Protein AF-A0A2S7CIN4-F1 (afdb_monomer_lite)

Sequence (73 aa):
MRGRGFKKCKLITTYSNQCIALAWPSVKGKPASTGLAQDESYAKTRAVNNCNESGGDCKAVYSACSKPAFFRY

Radius of gyration: 15.16 Å; chains: 1; bounding box: 34×44×40 Å

InterPro domains:
  IPR025240 Domain of unknown function DUF4189 [PF13827] (5-65)

Foldseek 3Di:
DDDPPPPPDDDPDDDDCWKKWWKDAPDPPFDIFMAIGNDQVNRQVRRQVVCCVGPNRIGTPDMDTDDDDDDDD

Organism: NCBI:txid56457

Structure (mmCIF, N/CA/C/O backbone):
data_AF-A0A2S7CIN4-F1
#
_entry.id   AF-A0A2S7CIN4-F1
#
loop_
_atom_site.group_PDB
_atom_site.id
_atom_site.type_symbol
_atom_site.label_atom_id
_atom_site.label_alt_id
_atom_site.label_comp_id
_atom_site.label_asym_id
_atom_site.label_entity_id
_atom_site.label_seq_id
_atom_site.pdbx_PDB_ins_code
_atom_site.Cartn_x
_atom_site.Cartn_y
_atom_site.Cartn_z
_atom_site.occupancy
_atom_site.B_iso_or_equiv
_atom_site.auth_seq_id
_atom_site.auth_comp_id
_atom_site.auth_asym_id
_atom_site.auth_atom_id
_atom_site.pdbx_PDB_model_num
ATOM 1 N N . MET A 1 1 ? -14.948 -32.538 -2.711 1.00 39.50 1 MET A N 1
ATOM 2 C CA . MET A 1 1 ? -14.941 -31.088 -2.410 1.00 39.50 1 MET A CA 1
ATOM 3 C C . MET A 1 1 ? -13.560 -30.512 -2.721 1.00 39.50 1 MET A C 1
ATOM 5 O O . MET A 1 1 ? -12.614 -30.835 -2.023 1.00 39.50 1 MET A O 1
ATOM 9 N N . ARG A 1 2 ? -13.398 -29.719 -3.787 1.00 46.44 2 ARG A N 1
ATOM 10 C CA . ARG A 1 2 ? -12.158 -28.962 -4.056 1.00 46.44 2 ARG A CA 1
ATOM 11 C C . ARG A 1 2 ? -12.531 -27.491 -4.174 1.00 46.44 2 ARG A C 1
ATOM 13 O O . ARG A 1 2 ? -12.752 -26.983 -5.269 1.00 46.44 2 ARG A O 1
ATOM 20 N N . GLY A 1 3 ? -12.660 -26.831 -3.025 1.00 47.41 3 GLY A N 1
ATOM 21 C CA . GLY A 1 3 ? -12.702 -25.377 -2.996 1.00 47.41 3 GLY A CA 1
ATOM 22 C C . GLY A 1 3 ? -11.398 -24.876 -3.604 1.00 47.41 3 GLY A C 1
ATOM 23 O O . GLY A 1 3 ? -10.323 -25.173 -3.087 1.00 47.41 3 GLY A O 1
ATOM 24 N N . ARG A 1 4 ? -11.474 -24.167 -4.732 1.00 54.66 4 ARG A N 1
ATOM 25 C CA . ARG A 1 4 ? -10.346 -23.393 -5.259 1.00 54.66 4 ARG A CA 1
ATOM 26 C C . ARG A 1 4 ? -10.149 -22.217 -4.305 1.00 54.66 4 ARG A C 1
ATOM 28 O O . ARG A 1 4 ? -10.599 -21.113 -4.586 1.00 54.66 4 ARG A O 1
ATOM 35 N N . GLY A 1 5 ? -9.579 -22.497 -3.132 1.00 55.41 5 GLY A N 1
ATOM 36 C CA . GLY A 1 5 ? -9.240 -21.496 -2.133 1.00 55.41 5 GLY A CA 1
ATOM 37 C C . GLY A 1 5 ? -8.385 -20.441 -2.810 1.00 55.41 5 GLY A C 1
ATOM 38 O O . GLY A 1 5 ? -7.333 -20.754 -3.372 1.00 55.41 5 GLY A O 1
ATOM 39 N N . PHE A 1 6 ? -8.909 -19.221 -2.857 1.00 55.53 6 PHE A N 1
ATOM 40 C CA . PHE A 1 6 ? -8.288 -18.094 -3.525 1.00 55.53 6 PHE A CA 1
ATOM 41 C C . PHE A 1 6 ? -6.829 -17.973 -3.061 1.00 55.53 6 PHE A C 1
ATOM 43 O O . PHE A 1 6 ? -6.526 -18.069 -1.871 1.00 55.53 6 PHE A O 1
ATOM 50 N N . LYS A 1 7 ? -5.924 -17.862 -4.034 1.00 59.06 7 LYS A N 1
ATOM 51 C CA . LYS A 1 7 ? -4.465 -17.848 -3.879 1.00 59.06 7 LYS A CA 1
ATOM 52 C C . LYS A 1 7 ? -4.047 -16.996 -2.673 1.00 59.06 7 LYS A C 1
ATOM 54 O O . LYS A 1 7 ? -4.261 -15.795 -2.714 1.00 59.06 7 LYS A O 1
ATOM 59 N N . LYS A 1 8 ? -3.448 -17.627 -1.650 1.00 66.81 8 LYS A N 1
ATOM 60 C CA . LYS A 1 8 ? -2.690 -17.035 -0.523 1.00 66.81 8 LYS A CA 1
ATOM 61 C C . LYS A 1 8 ? -2.876 -15.514 -0.365 1.00 66.81 8 LYS A C 1
ATOM 63 O O . LYS A 1 8 ? -1.955 -14.751 -0.658 1.00 66.81 8 LYS A O 1
ATOM 68 N N . CYS A 1 9 ? -4.051 -15.067 0.081 1.00 73.31 9 CYS A N 1
ATOM 69 C CA . CYS A 1 9 ? -4.221 -13.673 0.479 1.00 73.31 9 CYS A CA 1
ATOM 70 C C . CYS A 1 9 ? -3.236 -13.396 1.619 1.00 73.31 9 CYS A C 1
ATOM 72 O O . CYS A 1 9 ? -3.266 -14.082 2.641 1.00 73.31 9 CYS A O 1
ATOM 74 N N . LYS A 1 10 ? -2.335 -12.432 1.429 1.00 76.19 10 LYS A N 1
ATOM 75 C CA . LYS A 1 10 ? -1.383 -12.017 2.457 1.00 76.19 10 LYS A CA 1
ATOM 76 C C . LYS A 1 10 ? -1.833 -10.680 3.019 1.00 76.19 10 LYS A C 1
ATOM 78 O O . LYS A 1 10 ? -2.110 -9.751 2.263 1.00 76.19 10 LYS A O 1
ATOM 83 N N . LEU A 1 11 ? -1.876 -10.594 4.342 1.00 80.31 11 LEU A N 1
ATOM 84 C CA . LEU A 1 11 ? -2.031 -9.326 5.033 1.00 80.31 11 LEU A CA 1
ATOM 85 C C . LEU A 1 11 ? -0.810 -8.456 4.703 1.00 80.31 11 LEU A C 1
ATOM 87 O O . LEU A 1 11 ? 0.318 -8.805 5.051 1.00 80.31 11 LEU A O 1
ATOM 91 N N . ILE A 1 12 ? -1.035 -7.371 3.968 1.00 80.81 12 ILE A N 1
ATOM 92 C CA . ILE A 1 12 ? 0.021 -6.436 3.556 1.00 80.81 12 ILE A CA 1
ATOM 93 C C . ILE A 1 12 ? 0.282 -5.390 4.636 1.00 80.81 12 ILE A C 1
ATOM 95 O O . ILE A 1 12 ? 1.435 -5.045 4.866 1.00 80.81 12 ILE A O 1
ATOM 99 N N . THR A 1 13 ? -0.765 -4.912 5.315 1.00 83.75 13 THR A N 1
ATOM 100 C CA . THR A 1 13 ? -0.638 -3.980 6.440 1.00 83.75 13 THR A CA 1
ATOM 101 C C . THR A 1 13 ? -1.953 -3.865 7.222 1.00 83.75 13 THR A C 1
ATOM 103 O O . THR A 1 13 ? -3.018 -4.241 6.725 1.00 83.75 13 THR A O 1
ATOM 106 N N . THR A 1 14 ? -1.874 -3.323 8.434 1.00 86.00 14 THR A N 1
ATOM 107 C CA . THR A 1 14 ? -2.999 -3.009 9.328 1.00 86.00 14 THR A CA 1
ATOM 108 C C . THR A 1 14 ? -2.841 -1.591 9.848 1.00 86.00 14 THR A C 1
ATOM 110 O O . THR A 1 14 ? -1.719 -1.143 10.070 1.00 86.00 14 THR A O 1
ATOM 113 N N . TYR A 1 15 ? -3.949 -0.892 10.076 1.00 86.00 15 TYR A N 1
ATOM 114 C CA . TYR A 1 15 ? -3.949 0.501 10.513 1.00 86.00 15 TYR A CA 1
ATOM 115 C C . TYR A 1 15 ? -5.011 0.723 11.591 1.00 86.00 15 TYR A C 1
ATOM 117 O O . TYR A 1 15 ? -6.062 0.086 11.571 1.00 86.00 15 TYR A O 1
ATOM 125 N N . SER A 1 16 ? -4.723 1.614 12.537 1.00 85.69 16 SER A N 1
ATOM 126 C CA . SER A 1 16 ? -5.629 2.004 13.619 1.00 85.69 16 SER A CA 1
ATOM 127 C C . SER A 1 16 ? -5.448 3.490 13.896 1.00 85.69 16 SER A C 1
ATOM 129 O O . SER A 1 16 ? -4.317 3.973 13.886 1.00 85.69 16 SER A O 1
ATOM 131 N N . ASN A 1 17 ? -6.551 4.217 14.098 1.00 86.81 17 ASN A N 1
ATOM 132 C CA . ASN A 1 17 ? -6.564 5.675 14.311 1.00 86.81 17 ASN A CA 1
ATOM 133 C C . ASN A 1 17 ? -5.840 6.484 13.217 1.00 86.81 17 ASN 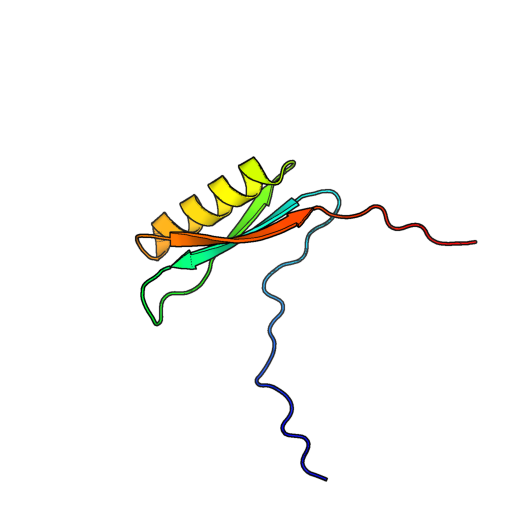A C 1
ATOM 135 O O . ASN A 1 17 ? -5.362 7.588 13.462 1.00 86.81 17 ASN A O 1
ATOM 139 N N . GLN A 1 18 ? -5.717 5.916 12.018 1.00 89.88 18 GLN A N 1
ATOM 140 C CA . GLN A 1 18 ? -4.976 6.486 10.896 1.00 89.88 18 GLN A CA 1
ATOM 141 C C . GLN A 1 18 ? -5.669 6.148 9.575 1.00 89.88 18 GLN A C 1
ATOM 143 O O . GLN A 1 18 ? -6.569 5.305 9.515 1.00 89.88 18 GLN A O 1
ATOM 148 N N . CYS A 1 19 ? -5.233 6.805 8.511 1.00 92.31 19 CYS A N 1
ATOM 149 C CA . CYS A 1 19 ? -5.593 6.510 7.139 1.00 92.31 19 CYS A CA 1
ATOM 150 C C . CYS A 1 19 ? -4.503 5.707 6.436 1.00 92.31 19 CYS A C 1
ATOM 152 O O . CYS A 1 19 ? -3.311 5.836 6.714 1.00 92.31 19 CYS A O 1
ATOM 154 N N . ILE A 1 20 ? -4.941 4.886 5.491 1.00 93.56 20 ILE A N 1
ATOM 155 C CA . ILE A 1 20 ? -4.122 4.055 4.629 1.00 93.56 20 ILE A CA 1
ATOM 156 C C . ILE A 1 20 ? -4.353 4.428 3.166 1.00 93.56 20 ILE A C 1
ATOM 158 O O . ILE A 1 20 ? -5.473 4.731 2.758 1.00 93.56 20 ILE A O 1
ATOM 162 N N . ALA A 1 21 ? -3.306 4.331 2.355 1.00 94.81 21 ALA A N 1
ATOM 163 C CA . ALA A 1 21 ? -3.423 4.253 0.908 1.00 94.81 21 ALA A CA 1
ATOM 164 C C . ALA A 1 21 ? -2.528 3.148 0.339 1.00 94.81 21 ALA A C 1
ATOM 166 O O . ALA A 1 21 ? -1.480 2.830 0.899 1.00 94.81 21 ALA A O 1
ATOM 167 N N . LEU A 1 22 ? -2.947 2.571 -0.784 1.00 91.25 22 LEU A N 1
ATOM 168 C CA . LEU A 1 22 ? -2.177 1.636 -1.596 1.00 91.25 22 LEU A CA 1
ATOM 169 C C . LEU A 1 22 ? -1.823 2.329 -2.909 1.00 91.25 22 LEU A C 1
ATOM 171 O O . LEU A 1 22 ? -2.715 2.797 -3.620 1.00 91.25 22 LEU A O 1
ATOM 175 N N . ALA A 1 23 ? -0.542 2.346 -3.251 1.00 90.94 23 ALA A N 1
ATOM 176 C CA . ALA A 1 23 ? -0.063 2.753 -4.558 1.00 90.94 23 ALA A CA 1
ATOM 177 C C . ALA A 1 23 ? 0.443 1.536 -5.328 1.00 90.94 23 ALA A C 1
ATOM 179 O O . ALA A 1 23 ? 1.163 0.696 -4.783 1.00 90.94 23 ALA A O 1
ATOM 180 N N . TRP A 1 24 ? 0.057 1.448 -6.598 1.00 87.19 24 TRP A N 1
ATOM 181 C CA . TRP A 1 24 ? 0.486 0.382 -7.492 1.00 87.19 24 TRP A CA 1
ATOM 182 C C . TRP A 1 24 ? 1.214 0.986 -8.702 1.00 87.19 24 TRP A C 1
ATOM 184 O O . TRP A 1 24 ? 0.718 1.952 -9.291 1.00 87.19 24 TRP A O 1
ATOM 194 N N . PRO A 1 25 ? 2.383 0.447 -9.085 1.00 85.62 25 PRO A N 1
ATOM 195 C CA . PRO A 1 25 ? 3.078 0.852 -10.305 1.00 85.62 25 PRO A CA 1
ATOM 196 C C . PRO A 1 25 ? 2.308 0.422 -11.557 1.00 85.62 25 PRO A C 1
ATOM 198 O O . PRO A 1 25 ? 1.806 -0.697 -11.636 1.00 85.62 25 PRO A O 1
ATOM 201 N N . SER A 1 26 ? 2.289 1.259 -12.595 1.00 79.75 26 SER A N 1
ATOM 202 C CA . SER A 1 26 ? 1.672 0.877 -13.882 1.00 79.75 26 SER A CA 1
ATOM 203 C C . SER A 1 26 ? 2.431 -0.262 -14.593 1.00 79.75 26 SER A C 1
ATOM 205 O O . SER A 1 26 ? 1.922 -0.879 -15.528 1.00 79.75 26 SER A O 1
ATOM 207 N N . VAL A 1 27 ? 3.651 -0.567 -14.136 1.00 76.88 27 VAL A N 1
ATOM 208 C CA . VAL A 1 27 ? 4.518 -1.621 -14.671 1.00 76.88 27 VAL A CA 1
ATOM 209 C C . VAL A 1 27 ? 4.174 -2.979 -14.054 1.00 76.88 27 VAL A C 1
ATOM 211 O O . VAL A 1 27 ? 4.242 -3.189 -12.841 1.00 76.88 27 VAL A O 1
ATOM 214 N N . LYS A 1 28 ? 3.856 -3.946 -14.917 1.00 71.56 28 LYS A N 1
ATOM 215 C CA . LYS A 1 28 ? 3.514 -5.318 -14.526 1.00 71.56 28 LYS A CA 1
ATOM 216 C C . LYS A 1 28 ? 4.715 -6.012 -13.866 1.00 71.56 28 LYS A C 1
ATOM 218 O O . LYS A 1 28 ? 5.793 -6.069 -14.443 1.00 71.56 28 LYS A O 1
ATOM 223 N N . GLY A 1 29 ? 4.512 -6.573 -12.672 1.00 72.50 29 GLY A N 1
ATOM 224 C CA . GLY A 1 29 ? 5.530 -7.340 -11.934 1.00 72.50 29 GLY A CA 1
ATOM 225 C C . GLY A 1 29 ? 6.274 -6.565 -10.842 1.00 72.50 29 GLY A C 1
ATOM 226 O O . GLY A 1 29 ? 7.021 -7.174 -10.081 1.00 72.50 29 GLY A O 1
ATOM 227 N N . LYS A 1 30 ? 6.046 -5.253 -10.711 1.00 79.56 30 LYS A N 1
ATOM 228 C CA . LYS A 1 30 ? 6.568 -4.459 -9.592 1.00 79.56 30 LYS A CA 1
ATOM 229 C C . LYS A 1 30 ? 5.641 -4.558 -8.363 1.00 79.56 30 LYS A C 1
ATOM 231 O O . LYS A 1 30 ? 4.420 -4.645 -8.532 1.00 79.56 30 LYS A O 1
ATOM 236 N N . PRO A 1 31 ? 6.196 -4.568 -7.136 1.00 79.38 31 PRO A N 1
ATOM 237 C CA . PRO A 1 31 ? 5.400 -4.643 -5.915 1.00 79.38 31 PRO A CA 1
ATOM 238 C C . PRO A 1 31 ? 4.612 -3.348 -5.681 1.00 79.38 31 PRO A C 1
ATOM 240 O O . PRO A 1 31 ? 5.085 -2.256 -5.990 1.00 79.38 31 PRO A O 1
ATOM 243 N N . ALA A 1 32 ? 3.413 -3.480 -5.113 1.00 86.12 32 ALA A N 1
ATOM 244 C CA . ALA A 1 32 ? 2.650 -2.350 -4.594 1.00 86.12 32 ALA A CA 1
ATOM 245 C C . ALA A 1 32 ? 3.246 -1.863 -3.267 1.00 86.12 32 ALA A C 1
ATOM 247 O O . ALA A 1 32 ? 3.841 -2.649 -2.527 1.00 86.12 32 ALA A O 1
ATOM 248 N N . SER A 1 33 ? 3.027 -0.590 -2.945 1.00 88.88 33 SER A N 1
ATOM 249 C CA . SER A 1 33 ? 3.434 -0.000 -1.670 1.00 88.88 33 SER A CA 1
ATOM 250 C C . SER A 1 33 ? 2.239 0.577 -0.924 1.00 88.88 33 SER A C 1
ATOM 252 O O . SER A 1 33 ? 1.257 1.016 -1.526 1.00 88.88 33 SER A O 1
ATOM 254 N N . THR A 1 34 ? 2.315 0.573 0.402 1.00 91.38 34 THR A N 1
ATOM 255 C CA . THR A 1 34 ? 1.291 1.143 1.283 1.00 91.38 34 THR A CA 1
ATOM 256 C C . THR A 1 34 ? 1.837 2.360 2.016 1.00 91.38 34 THR A C 1
ATOM 258 O O . THR A 1 34 ? 2.990 2.366 2.446 1.00 91.38 34 THR A O 1
ATOM 261 N N . GLY A 1 35 ? 0.993 3.368 2.212 1.00 91.25 35 GLY A N 1
ATOM 262 C CA . GLY A 1 35 ? 1.283 4.556 3.009 1.00 91.25 35 GLY A CA 1
ATOM 263 C C . GLY A 1 35 ? 0.284 4.697 4.149 1.00 91.25 35 GLY A C 1
ATOM 264 O O . GLY A 1 35 ? -0.914 4.540 3.932 1.00 91.25 35 GLY A O 1
ATOM 265 N N . LEU A 1 36 ? 0.784 4.997 5.350 1.00 92.19 36 LEU A N 1
ATOM 266 C CA . LEU A 1 36 ? -0.022 5.313 6.531 1.00 92.19 36 LEU A CA 1
ATOM 267 C C . LEU A 1 36 ? 0.173 6.781 6.911 1.00 92.19 36 LEU A C 1
ATOM 269 O O . LEU A 1 36 ? 1.315 7.255 6.961 1.00 92.19 36 LEU A O 1
ATOM 273 N N . ALA A 1 37 ? -0.915 7.492 7.185 1.00 92.00 37 ALA A N 1
ATOM 274 C CA . ALA A 1 37 ? -0.871 8.880 7.637 1.00 92.00 37 ALA A CA 1
ATOM 275 C C . ALA A 1 37 ? -2.119 9.266 8.440 1.00 92.00 37 ALA A C 1
ATOM 277 O O . ALA A 1 37 ? -3.057 8.485 8.548 1.00 92.00 37 ALA A O 1
ATOM 278 N N . GLN A 1 38 ? -2.121 10.474 9.005 1.00 89.69 38 GLN A N 1
ATOM 279 C CA . GLN A 1 38 ? -3.264 11.019 9.746 1.00 89.69 38 GLN A CA 1
ATOM 280 C C . GLN A 1 38 ? -4.458 11.312 8.826 1.00 89.69 38 GLN A C 1
ATOM 282 O O . GLN A 1 38 ? -5.586 11.018 9.203 1.00 89.69 38 GLN A O 1
ATOM 287 N N . ASP A 1 39 ? -4.194 11.771 7.599 1.00 89.25 39 ASP A N 1
ATOM 288 C CA . ASP A 1 39 ? -5.217 12.037 6.585 1.00 89.25 39 ASP A CA 1
ATOM 289 C C . ASP A 1 39 ? -5.025 11.199 5.325 1.00 89.25 39 ASP A C 1
ATOM 291 O O . ASP A 1 39 ? -3.922 10.762 4.981 1.00 89.25 39 ASP A O 1
ATOM 295 N N . GLU A 1 40 ? -6.108 11.049 4.569 1.00 88.62 40 GLU A N 1
ATOM 296 C CA . GLU A 1 40 ? -6.121 10.297 3.319 1.00 88.62 40 GLU A CA 1
ATOM 297 C C . GLU A 1 40 ? -5.164 10.882 2.265 1.00 88.62 40 GLU A C 1
ATOM 299 O O . GLU A 1 40 ? -4.465 10.133 1.580 1.00 88.62 40 GLU A O 1
ATOM 304 N N . SER A 1 41 ? -5.080 12.212 2.159 1.00 90.31 41 SER A N 1
ATOM 305 C CA . SER A 1 41 ? -4.181 12.897 1.220 1.00 90.31 41 SER A CA 1
ATOM 306 C C . SER A 1 41 ? -2.714 12.614 1.537 1.00 90.31 41 SER A C 1
ATOM 308 O O . SER A 1 41 ? -1.955 12.217 0.654 1.00 90.31 41 SER A O 1
ATOM 310 N N . TYR A 1 42 ? -2.323 12.730 2.80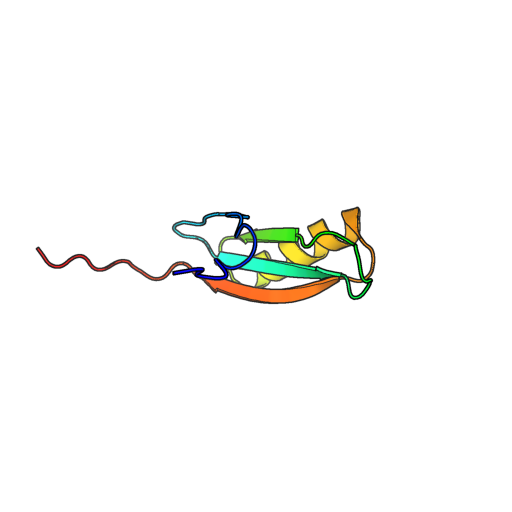9 1.00 92.81 42 TYR A N 1
ATOM 311 C CA . TYR A 1 42 ? -0.968 12.389 3.243 1.00 92.81 42 TYR A CA 1
ATOM 312 C C . TYR A 1 42 ? -0.676 10.896 3.061 1.00 92.81 42 TYR A C 1
ATOM 314 O O . TYR A 1 42 ? 0.431 10.538 2.658 1.00 92.81 42 TYR A O 1
ATOM 322 N N . ALA A 1 43 ? -1.661 10.020 3.291 1.00 92.88 43 ALA A N 1
ATOM 323 C CA . ALA A 1 43 ? -1.502 8.583 3.096 1.00 92.88 43 ALA A CA 1
ATOM 324 C C . ALA A 1 43 ? -1.246 8.254 1.618 1.00 92.88 43 ALA A C 1
ATOM 326 O O . ALA A 1 43 ? -0.339 7.475 1.321 1.00 92.88 43 ALA A O 1
ATOM 327 N N . LYS A 1 44 ? -1.977 8.896 0.692 1.00 92.25 44 LYS A N 1
ATOM 328 C CA . LYS A 1 44 ? -1.775 8.772 -0.763 1.00 92.25 44 LYS A CA 1
ATOM 329 C C . LYS A 1 44 ? -0.392 9.248 -1.183 1.00 92.25 44 LYS A C 1
ATOM 331 O O . LYS A 1 44 ? 0.316 8.491 -1.843 1.00 92.25 44 LYS A O 1
ATOM 336 N N . THR A 1 45 ? 0.011 10.448 -0.766 1.00 92.62 45 THR A N 1
ATOM 337 C CA . THR A 1 45 ? 1.343 10.993 -1.075 1.00 92.62 45 THR A CA 1
ATOM 338 C C . THR A 1 45 ? 2.437 10.061 -0.570 1.00 92.62 45 THR A C 1
ATOM 340 O O . THR A 1 45 ? 3.357 9.729 -1.310 1.00 92.62 45 THR A O 1
ATOM 343 N N . ARG A 1 46 ? 2.302 9.554 0.660 1.00 92.31 46 ARG A N 1
ATOM 344 C CA . ARG A 1 46 ? 3.264 8.613 1.237 1.00 92.31 46 ARG A CA 1
ATOM 345 C C . ARG A 1 46 ? 3.303 7.288 0.477 1.00 92.31 46 ARG A C 1
ATOM 347 O O . ARG A 1 46 ? 4.385 6.791 0.194 1.00 92.31 46 ARG A O 1
ATOM 354 N N . ALA A 1 47 ? 2.148 6.731 0.112 1.00 91.69 47 ALA A N 1
ATOM 355 C CA . ALA A 1 47 ? 2.075 5.489 -0.655 1.00 91.69 47 ALA A CA 1
ATOM 356 C C . ALA A 1 47 ? 2.731 5.637 -2.036 1.00 91.69 47 ALA A C 1
ATOM 358 O O . ALA A 1 47 ? 3.507 4.772 -2.439 1.00 91.69 47 ALA A O 1
ATOM 359 N N . VAL A 1 48 ? 2.447 6.737 -2.742 1.00 90.62 48 VAL A N 1
ATOM 360 C CA . VAL A 1 48 ? 3.026 7.033 -4.060 1.00 90.62 48 VAL A CA 1
ATOM 361 C C . VAL A 1 48 ? 4.528 7.271 -3.953 1.00 90.62 48 VAL A C 1
ATOM 363 O O . VAL A 1 48 ? 5.266 6.654 -4.710 1.00 90.62 48 VAL A O 1
ATOM 366 N N . ASN A 1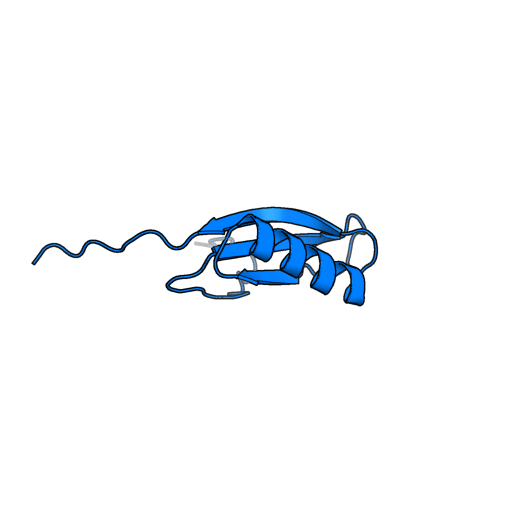 49 ? 4.996 8.062 -2.984 1.00 90.62 49 ASN A N 1
ATOM 367 C CA . ASN A 1 49 ? 6.427 8.305 -2.778 1.00 90.62 49 ASN A CA 1
ATOM 368 C C . ASN A 1 49 ? 7.186 7.000 -2.501 1.00 90.62 49 ASN A C 1
ATOM 370 O O . ASN A 1 49 ? 8.131 6.684 -3.219 1.00 90.62 49 ASN A O 1
ATOM 374 N N . ASN A 1 50 ? 6.705 6.187 -1.554 1.00 88.25 50 ASN A N 1
ATOM 375 C CA . ASN A 1 50 ? 7.310 4.888 -1.238 1.00 88.25 50 ASN A CA 1
ATOM 376 C C . ASN A 1 50 ? 7.329 3.947 -2.458 1.00 88.25 50 ASN A C 1
ATOM 378 O O . ASN A 1 50 ? 8.228 3.124 -2.627 1.00 88.25 50 ASN A O 1
ATOM 382 N N . CYS A 1 51 ? 6.293 4.018 -3.294 1.00 87.06 51 CYS A N 1
ATOM 383 C CA . CYS A 1 51 ? 6.201 3.215 -4.505 1.00 87.06 51 CYS A CA 1
ATOM 384 C C . CYS A 1 51 ? 7.164 3.712 -5.592 1.00 87.06 51 CYS A C 1
ATOM 386 O O . CYS A 1 51 ? 7.851 2.897 -6.210 1.00 87.06 51 CYS A O 1
ATOM 388 N N . ASN A 1 52 ? 7.272 5.030 -5.775 1.00 85.69 52 ASN A N 1
ATOM 389 C CA . ASN A 1 52 ? 8.174 5.659 -6.736 1.00 85.69 52 ASN A CA 1
ATOM 390 C C . ASN A 1 52 ? 9.643 5.348 -6.419 1.00 85.69 52 ASN A C 1
ATOM 392 O O . ASN A 1 52 ? 10.400 5.053 -7.341 1.00 85.69 52 ASN A O 1
ATOM 396 N N . GLU A 1 53 ? 10.018 5.303 -5.136 1.00 81.88 53 GLU A N 1
ATOM 397 C CA . GLU A 1 53 ? 11.357 4.879 -4.690 1.00 81.88 53 GLU A CA 1
ATOM 398 C C . GLU A 1 53 ? 11.696 3.432 -5.094 1.00 81.88 53 GLU A C 1
ATOM 400 O O . GLU A 1 53 ? 12.857 3.103 -5.328 1.00 81.88 53 GLU A O 1
ATOM 405 N N . SER A 1 54 ? 10.691 2.557 -5.213 1.00 72.19 54 SER A N 1
ATOM 406 C CA . SER A 1 54 ? 10.882 1.119 -5.471 1.00 72.19 54 SER A CA 1
ATOM 407 C C . SER A 1 54 ? 10.624 0.699 -6.933 1.00 72.19 54 SER A C 1
ATOM 409 O O . SER A 1 54 ? 11.128 -0.328 -7.413 1.00 72.19 54 SER A O 1
ATOM 411 N N . GLY A 1 55 ? 9.769 1.432 -7.650 1.00 63.81 55 GLY A N 1
ATOM 412 C CA . GLY A 1 55 ? 9.013 0.878 -8.777 1.00 63.81 55 GLY A CA 1
ATOM 413 C C . GLY A 1 55 ? 8.840 1.753 -10.016 1.00 63.81 55 GLY A C 1
ATOM 414 O O . GLY A 1 55 ? 8.466 1.189 -11.046 1.00 63.81 55 GLY A O 1
ATOM 415 N N . GLY A 1 56 ? 9.143 3.054 -9.963 1.00 73.00 56 GLY A N 1
ATOM 416 C CA . GLY A 1 56 ? 8.847 4.003 -11.051 1.00 73.00 56 GLY A CA 1
ATOM 417 C C . GLY A 1 56 ? 7.455 4.638 -10.921 1.00 73.00 56 GLY A C 1
ATOM 418 O O . GLY A 1 56 ? 6.988 4.807 -9.809 1.00 73.00 56 GLY A O 1
ATOM 419 N N . ASP A 1 57 ? 6.799 4.990 -12.036 1.00 77.88 57 ASP A N 1
ATOM 420 C CA . ASP A 1 57 ? 5.556 5.791 -12.086 1.00 77.88 57 ASP A CA 1
ATOM 421 C C . ASP A 1 57 ? 4.341 5.091 -11.428 1.00 77.88 57 ASP A C 1
ATOM 423 O O . ASP A 1 57 ? 3.608 4.300 -12.047 1.00 77.88 57 ASP A O 1
ATOM 427 N N . CYS A 1 58 ? 4.166 5.342 -10.128 1.00 87.06 58 CYS A N 1
ATOM 428 C CA . CYS A 1 58 ? 3.124 4.753 -9.299 1.00 87.06 58 CYS A CA 1
ATOM 429 C C . CYS A 1 58 ? 1.918 5.667 -9.112 1.00 87.06 58 CYS A C 1
ATOM 431 O O . CYS A 1 58 ? 2.035 6.880 -8.954 1.00 87.06 58 CYS A O 1
ATOM 433 N N . LYS A 1 59 ? 0.730 5.056 -9.024 1.00 87.69 59 LYS A N 1
ATOM 434 C CA . LYS A 1 59 ? -0.523 5.766 -8.737 1.00 87.69 59 LYS A CA 1
ATOM 435 C C . LYS A 1 59 ? -1.232 5.154 -7.540 1.00 87.69 59 LYS A C 1
ATOM 437 O O . LYS A 1 59 ? -1.207 3.939 -7.348 1.00 87.69 59 LYS A O 1
ATOM 442 N N . ALA A 1 60 ? -1.874 5.998 -6.736 1.00 88.81 60 ALA A N 1
ATOM 443 C CA . ALA A 1 60 ? -2.735 5.542 -5.652 1.00 88.81 60 ALA A CA 1
ATOM 444 C C . ALA A 1 60 ? -3.979 4.856 -6.241 1.00 88.81 60 ALA A C 1
ATOM 446 O O . ALA A 1 60 ? -4.725 5.471 -6.998 1.00 88.81 60 ALA A O 1
ATOM 447 N N . VAL A 1 61 ? -4.187 3.585 -5.900 1.00 89.38 61 VAL A N 1
ATOM 448 C CA . VAL A 1 61 ? -5.312 2.761 -6.381 1.00 89.38 61 VAL A CA 1
ATOM 449 C C . VAL A 1 61 ? -6.353 2.497 -5.296 1.00 89.38 61 VAL A C 1
ATOM 451 O O . VAL A 1 61 ? -7.484 2.132 -5.601 1.00 89.38 61 VAL A O 1
ATOM 454 N N . TYR A 1 62 ? -5.982 2.669 -4.027 1.00 89.44 62 TYR A N 1
ATOM 455 C CA . TYR A 1 62 ? -6.881 2.500 -2.893 1.00 89.44 62 TYR A CA 1
ATOM 456 C C . TYR A 1 62 ? -6.525 3.480 -1.785 1.00 89.44 62 TYR A C 1
ATOM 458 O O . TYR A 1 62 ? -5.348 3.764 -1.558 1.00 89.44 62 TYR A O 1
ATOM 466 N N . SER A 1 63 ? -7.535 3.952 -1.069 1.00 91.31 63 SER A N 1
ATOM 467 C CA . SER A 1 63 ? -7.372 4.750 0.136 1.00 91.31 63 SER A CA 1
ATOM 468 C C . SER A 1 63 ? -8.576 4.595 1.055 1.00 91.31 63 SER A C 1
ATOM 470 O O . SER A 1 63 ? -9.709 4.461 0.598 1.00 91.31 63 SER A O 1
ATOM 472 N N . ALA A 1 64 ? -8.322 4.572 2.360 1.00 90.06 64 ALA A N 1
ATOM 473 C CA . ALA A 1 64 ? -9.357 4.481 3.378 1.00 90.06 64 ALA A CA 1
ATOM 474 C C . ALA A 1 64 ? -8.850 5.014 4.718 1.00 90.06 64 ALA A C 1
ATOM 476 O O . ALA A 1 64 ? -7.668 4.902 5.028 1.00 90.06 64 ALA A O 1
ATOM 477 N N . CYS A 1 65 ? -9.753 5.529 5.545 1.00 89.19 65 CYS A N 1
ATOM 478 C CA . CYS A 1 65 ? -9.457 5.910 6.923 1.00 89.19 65 CYS A CA 1
ATOM 479 C C . CYS A 1 65 ? -10.075 4.936 7.921 1.00 89.19 65 CYS A C 1
ATOM 481 O O . CYS A 1 65 ? -11.064 4.257 7.620 1.00 89.19 65 CYS A O 1
ATOM 483 N N . SER A 1 66 ? -9.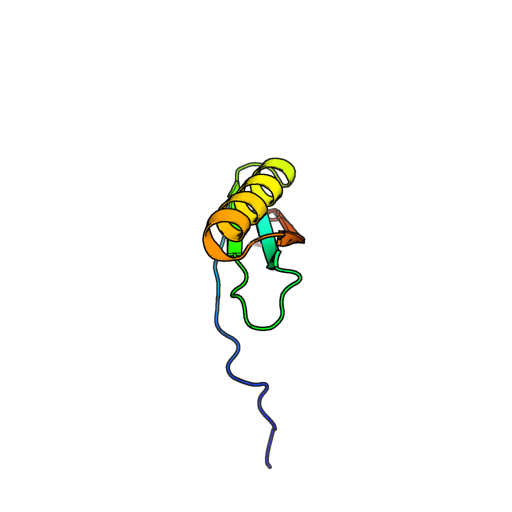471 4.839 9.108 1.00 87.00 66 SER A N 1
ATOM 484 C CA . SER A 1 66 ? -10.023 4.030 10.193 1.00 87.00 66 SER A CA 1
ATOM 485 C C . SER A 1 66 ? -11.374 4.606 10.581 1.00 87.00 66 SER A C 1
ATOM 487 O O . SER A 1 66 ? -11.481 5.788 10.898 1.00 87.00 66 SER A O 1
ATOM 489 N N . LYS A 1 67 ? -12.414 3.775 10.544 1.00 82.38 67 LYS A N 1
ATOM 490 C CA . LYS A 1 67 ? -13.732 4.169 11.037 1.00 82.38 67 LYS A CA 1
ATOM 491 C C . LYS A 1 67 ? -13.788 3.950 12.549 1.00 82.38 67 LYS A C 1
ATOM 493 O O . LYS A 1 67 ? -13.154 3.011 13.035 1.00 82.38 67 LYS A O 1
ATOM 498 N N . PRO A 1 68 ? -14.530 4.784 13.292 1.00 75.94 68 PRO A N 1
ATOM 499 C CA . PRO A 1 68 ? -14.776 4.529 14.702 1.00 75.94 68 PRO A CA 1
ATOM 500 C C . PRO A 1 68 ? -15.462 3.168 14.868 1.00 75.94 68 PRO A C 1
ATOM 502 O O . PRO A 1 68 ? -16.456 2.873 14.200 1.00 75.94 68 PRO A O 1
ATOM 505 N N . ALA A 1 69 ? -14.905 2.328 15.738 1.00 70.81 69 ALA A N 1
ATOM 506 C CA . ALA A 1 69 ? -15.507 1.058 16.111 1.00 70.81 69 ALA A CA 1
ATOM 507 C C . ALA A 1 69 ? -16.460 1.298 17.287 1.00 70.81 69 ALA A C 1
ATOM 509 O O . ALA A 1 69 ? -16.022 1.583 18.400 1.00 70.81 69 ALA A O 1
ATOM 510 N N . PHE A 1 70 ? -17.765 1.204 17.035 1.00 73.06 70 PHE A N 1
ATOM 511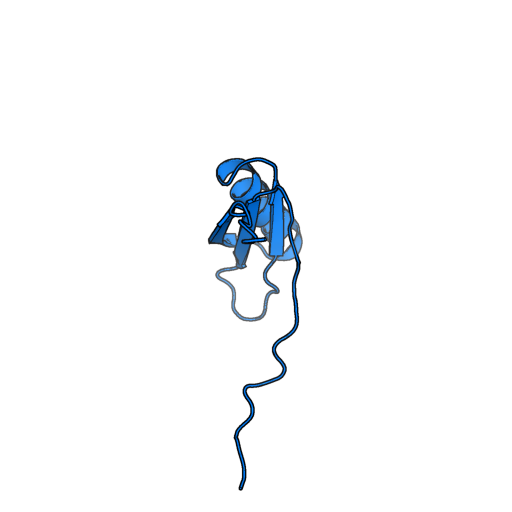 C CA . PHE A 1 70 ? -18.776 1.250 18.087 1.00 73.06 70 PHE A CA 1
ATOM 512 C C . PHE A 1 70 ? -19.079 -0.176 18.548 1.00 73.06 70 PH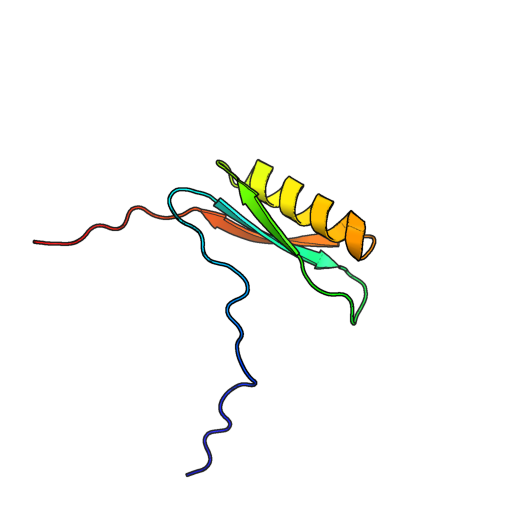E A C 1
ATOM 514 O O . PHE A 1 70 ? -19.658 -0.962 17.798 1.00 73.06 70 PHE A O 1
ATOM 521 N N . PHE A 1 71 ? -18.699 -0.509 19.780 1.00 76.62 71 PHE A N 1
ATOM 522 C CA . PHE A 1 71 ? -19.100 -1.757 20.425 1.00 76.62 71 PHE A CA 1
ATOM 523 C C . PHE A 1 71 ? -20.334 -1.481 21.295 1.00 76.62 71 PHE A C 1
ATOM 525 O O . PHE A 1 71 ? -20.291 -0.611 22.163 1.00 76.62 71 PHE A O 1
ATOM 532 N N . ARG A 1 72 ? -21.449 -2.183 21.039 1.00 65.06 72 ARG A N 1
ATOM 533 C CA . ARG A 1 72 ? -22.612 -2.183 21.944 1.00 65.06 72 ARG A CA 1
ATOM 534 C C . ARG A 1 72 ? -22.259 -3.029 23.166 1.00 65.06 72 ARG A C 1
ATOM 536 O O . ARG A 1 72 ? -21.891 -4.190 22.993 1.00 65.06 72 ARG A O 1
ATOM 543 N N . TYR A 1 73 ? -22.349 -2.423 24.345 1.00 61.12 73 TYR A N 1
ATOM 544 C CA . TYR A 1 73 ? -22.333 -3.106 25.637 1.00 61.12 73 TYR A CA 1
ATOM 545 C C . TYR A 1 73 ? -23.752 -3.513 26.042 1.00 61.12 73 TYR A C 1
ATOM 547 O O . TYR A 1 73 ? -24.714 -2.891 25.525 1.00 61.12 73 TYR A O 1
#

pLDDT: mean 81.08, std 12.67, range [39.5, 94.81]

Secondary structure (DSSP, 8-state):
------TT-------SSSEEEEEEESSTTPPPEEEEESSHHHHHHHHHHHHHHHHSSEEEEEEEEPPP-----